Protein AF-A0A7K0GNH2-F1 (afdb_monomer_lite)

Organism: Parabacteroides distasonis (NCBI:txid823)

pLDDT: mean 91.93, std 4.99, range [61.25, 97.25]

Radius of gyration: 18.05 Å; chains: 1; bounding box: 46×41×40 Å

Secondary structure (DSSP, 8-state):
-PPP-HHHHTT--SSEEHHHHHHHHH-HHHHHHHHTTS-------HHHHHHHHHHHHHH-HHHHHHHHHHHHHHHB--SSTTTTSBPHHHHHHHHHHHHHHT-HHHHHHHH--TT----TT---EEEETTEEEE-

Foldseek 3Di:
DDDDDPVCPVVDPQADEPVLVVVCVVPVVVSVCVNVVVDDDDDDCLVVLLVLCLVLVLQDPVSNVVSCVVCVVVQADCDDPRHRHGDPSNVVSVVVNVVLVPDPVNCCVQVNDPPDPHDPPDWDWDDDPNGTHID

Sequence (135 aa):
MIKLTQENYYEDTSYLSNSRFKRYQKCQAMALAVDSGSWVEERDETALLVGNYVHSYFESPEAHEQFLAENGDKLIAKSGKNKGGLKSDFVIGDKMIENLRGDDGFNRLYHGYPDDDVQKEMIVFGEIEGVPVKG

Structure (mmCIF, N/CA/C/O backbone):
data_AF-A0A7K0GNH2-F1
#
_entry.id   AF-A0A7K0GNH2-F1
#
loop_
_atom_site.group_PDB
_atom_site.id
_atom_site.type_symbol
_atom_site.label_atom_id
_atom_site.label_alt_id
_atom_site.label_comp_id
_atom_site.label_asym_id
_atom_site.label_entity_id
_atom_site.label_seq_id
_atom_site.pdbx_PDB_ins_code
_atom_site.Cartn_x
_atom_site.Cartn_y
_atom_site.Cartn_z
_atom_site.occupancy
_atom_site.B_iso_or_equiv
_atom_site.auth_seq_id
_atom_site.auth_comp_id
_atom_site.auth_asym_id
_atom_site.auth_atom_id
_atom_site.pdbx_PDB_model_num
ATOM 1 N N . MET A 1 1 ? 23.288 0.781 -5.415 1.00 61.25 1 MET A N 1
ATOM 2 C CA . MET A 1 1 ? 21.832 0.544 -5.338 1.00 61.25 1 MET A CA 1
ATOM 3 C C . MET A 1 1 ? 21.333 1.149 -4.042 1.00 61.25 1 MET A C 1
ATOM 5 O O . MET A 1 1 ? 22.003 0.974 -3.030 1.00 61.25 1 MET A O 1
ATOM 9 N N . ILE A 1 2 ? 20.230 1.894 -4.081 1.00 74.31 2 ILE A N 1
ATOM 10 C CA . ILE A 1 2 ? 19.566 2.384 -2.867 1.00 74.31 2 ILE A CA 1
ATOM 11 C C . ILE A 1 2 ? 18.906 1.173 -2.199 1.00 74.31 2 ILE A C 1
ATOM 13 O O . ILE A 1 2 ? 18.298 0.351 -2.883 1.00 74.31 2 ILE A O 1
ATOM 17 N N . LYS A 1 3 ? 19.081 1.024 -0.884 1.00 85.19 3 LYS A N 1
ATOM 18 C CA . LYS A 1 3 ? 18.371 -0.003 -0.118 1.00 85.19 3 LYS A CA 1
ATOM 19 C C . LYS A 1 3 ? 16.916 0.445 0.031 1.00 85.19 3 LYS A C 1
ATOM 21 O O . LYS A 1 3 ? 16.679 1.548 0.525 1.00 85.19 3 LYS A O 1
ATOM 26 N N . LEU A 1 4 ? 15.974 -0.394 -0.398 1.00 90.19 4 LEU A N 1
ATOM 27 C CA . LEU A 1 4 ? 14.553 -0.110 -0.225 1.00 90.19 4 LEU A CA 1
ATOM 28 C C . LEU A 1 4 ? 14.172 -0.190 1.260 1.00 90.19 4 LEU A C 1
ATOM 30 O O . LEU A 1 4 ? 14.616 -1.085 1.983 1.00 90.19 4 LEU A O 1
ATOM 34 N N . THR A 1 5 ? 13.376 0.775 1.696 1.00 91.25 5 THR A N 1
ATOM 35 C CA . THR A 1 5 ? 12.768 0.892 3.025 1.00 91.25 5 THR A CA 1
ATOM 36 C C . THR A 1 5 ? 11.295 1.239 2.842 1.00 91.25 5 THR A C 1
ATOM 38 O O . THR A 1 5 ? 10.899 1.651 1.753 1.00 91.25 5 THR A O 1
ATOM 41 N N . GLN A 1 6 ? 10.479 1.116 3.892 1.00 88.56 6 GLN A N 1
ATOM 42 C CA . GLN A 1 6 ? 9.063 1.505 3.806 1.00 88.56 6 GLN A CA 1
ATOM 43 C C . GLN A 1 6 ? 8.893 2.964 3.360 1.00 88.56 6 GLN A C 1
ATOM 45 O O . GLN A 1 6 ? 8.056 3.269 2.518 1.00 88.56 6 GLN A O 1
ATOM 50 N N . GLU A 1 7 ? 9.770 3.848 3.844 1.00 88.12 7 GLU A N 1
ATOM 51 C CA . GLU A 1 7 ? 9.760 5.281 3.532 1.00 88.12 7 GLU A CA 1
ATOM 52 C C . GLU A 1 7 ? 10.000 5.580 2.045 1.00 88.12 7 GLU A C 1
ATOM 54 O O . GLU A 1 7 ? 9.395 6.496 1.501 1.00 88.12 7 GLU A O 1
ATOM 59 N N . ASN A 1 8 ? 10.866 4.813 1.371 1.00 90.81 8 ASN A N 1
ATOM 60 C CA . ASN A 1 8 ? 11.231 5.075 -0.027 1.00 90.81 8 ASN A CA 1
ATOM 61 C C . ASN A 1 8 ? 10.602 4.091 -1.030 1.00 90.81 8 ASN A C 1
ATOM 63 O O . ASN A 1 8 ? 10.769 4.262 -2.241 1.00 90.81 8 ASN A O 1
ATOM 67 N N . TYR A 1 9 ? 9.869 3.074 -0.558 1.00 92.12 9 TYR A N 1
ATOM 68 C CA . TYR A 1 9 ? 9.320 2.010 -1.399 1.00 92.12 9 TYR A CA 1
ATOM 69 C C . TYR A 1 9 ? 8.408 2.564 -2.497 1.00 92.12 9 TYR A C 1
ATOM 71 O O . TYR A 1 9 ? 8.526 2.157 -3.652 1.00 92.12 9 TYR A O 1
ATOM 79 N N . TYR A 1 10 ? 7.523 3.509 -2.173 1.00 88.56 10 TYR A N 1
ATOM 80 C CA . TYR A 1 10 ? 6.572 4.061 -3.143 1.00 88.56 10 TYR A CA 1
ATOM 81 C C . TYR A 1 10 ? 7.180 5.116 -4.075 1.00 88.56 10 TYR A C 1
ATOM 83 O O . TYR A 1 10 ? 6.706 5.268 -5.201 1.00 88.56 10 TYR A O 1
ATOM 91 N N . GLU A 1 11 ? 8.233 5.809 -3.638 1.00 88.50 11 GLU A N 1
ATOM 92 C CA . GLU A 1 11 ? 8.928 6.836 -4.425 1.00 88.50 11 GLU A CA 1
ATOM 93 C C . GLU A 1 11 ? 9.935 6.237 -5.412 1.00 88.50 11 GLU A C 1
ATOM 95 O O . GLU A 1 11 ? 10.216 6.818 -6.462 1.00 88.50 11 GLU A O 1
ATOM 100 N N . ASP A 1 12 ? 10.477 5.057 -5.101 1.00 90.88 12 ASP A N 1
ATOM 101 C CA . ASP A 1 12 ? 11.436 4.396 -5.970 1.00 90.88 12 ASP A CA 1
ATOM 102 C C . ASP A 1 12 ? 10.818 4.016 -7.329 1.00 90.88 12 ASP A C 1
ATOM 104 O O . ASP A 1 12 ? 9.798 3.322 -7.429 1.00 90.88 12 ASP A O 1
ATOM 108 N N . THR A 1 13 ? 11.509 4.408 -8.396 1.00 88.94 13 THR A N 1
ATOM 109 C CA . THR A 1 13 ? 11.175 4.054 -9.779 1.00 88.94 13 THR A CA 1
ATOM 110 C C . THR A 1 13 ? 12.187 3.100 -10.413 1.00 88.94 13 THR A C 1
ATOM 112 O O . THR A 1 13 ? 11.970 2.667 -11.551 1.00 88.94 13 THR A O 1
ATOM 115 N N . SER A 1 14 ? 13.253 2.723 -9.694 1.00 91.00 14 SER A N 1
ATOM 116 C CA . SER A 1 14 ? 14.285 1.819 -10.211 1.00 91.00 14 SER A CA 1
ATOM 117 C C . SER A 1 14 ? 13.835 0.357 -10.256 1.00 91.00 14 SER A C 1
ATOM 119 O O . SER A 1 14 ? 14.264 -0.367 -11.152 1.00 91.00 14 SER A O 1
ATOM 121 N N . TYR A 1 15 ? 12.911 -0.052 -9.377 1.00 94.06 15 TYR A N 1
ATOM 122 C CA . TYR A 1 15 ? 12.254 -1.359 -9.430 1.00 94.06 15 TYR A CA 1
ATOM 123 C C . TYR A 1 15 ? 10.821 -1.246 -9.960 1.00 94.06 15 TYR A C 1
ATOM 125 O O . TYR A 1 15 ? 10.038 -0.365 -9.577 1.00 94.06 15 TYR A O 1
ATOM 133 N N . LEU A 1 16 ? 10.443 -2.177 -10.834 1.00 95.12 16 LEU A N 1
ATOM 134 C CA . LEU A 1 16 ? 9.084 -2.303 -11.340 1.00 95.12 16 LEU A CA 1
ATOM 135 C C . LEU A 1 16 ? 8.185 -2.942 -10.270 1.00 95.12 16 LEU A C 1
ATOM 137 O O . LEU A 1 16 ? 8.388 -4.086 -9.875 1.00 95.12 16 LEU A O 1
ATOM 141 N N . SER A 1 17 ? 7.167 -2.210 -9.816 1.00 95.69 17 SER A N 1
ATOM 142 C CA . SER A 1 17 ? 6.123 -2.748 -8.935 1.00 95.69 17 SER A CA 1
ATOM 143 C C . SER A 1 17 ? 4.914 -3.235 -9.736 1.00 95.69 17 SER A C 1
ATOM 145 O O . SER A 1 17 ? 4.683 -2.789 -10.863 1.00 95.69 17 SER A O 1
ATOM 147 N N . ASN A 1 18 ? 4.082 -4.094 -9.139 1.00 94.62 18 ASN A N 1
ATOM 148 C CA . ASN A 1 18 ? 2.846 -4.584 -9.768 1.00 94.62 18 ASN A CA 1
ATOM 149 C C . ASN A 1 18 ? 1.917 -3.435 -10.216 1.00 94.62 18 ASN A C 1
ATOM 151 O O . ASN A 1 18 ? 1.367 -3.452 -11.317 1.00 94.62 18 ASN A O 1
ATOM 155 N N . SER A 1 19 ? 1.772 -2.396 -9.388 1.00 92.56 19 SER A N 1
ATOM 156 C CA . SER A 1 19 ? 0.957 -1.218 -9.711 1.00 92.56 19 SER A CA 1
ATOM 157 C C . SER A 1 19 ? 1.511 -0.441 -10.909 1.00 92.56 19 SER A C 1
ATOM 159 O O . SER A 1 19 ? 0.745 -0.063 -11.798 1.00 92.56 19 SER A O 1
ATOM 161 N N . ARG A 1 20 ? 2.839 -0.250 -10.981 1.00 94.19 20 ARG A N 1
ATOM 162 C CA . ARG A 1 20 ? 3.487 0.386 -12.140 1.00 94.19 20 ARG A CA 1
ATOM 163 C C . ARG A 1 20 ? 3.340 -0.477 -13.390 1.00 94.19 20 ARG A C 1
ATOM 165 O O . ARG A 1 20 ? 2.947 0.042 -14.431 1.00 94.19 20 ARG A O 1
ATOM 172 N N . PHE A 1 21 ? 3.548 -1.789 -13.288 1.00 95.56 21 PHE A N 1
ATOM 173 C CA . PHE A 1 21 ? 3.361 -2.720 -14.403 1.00 95.56 21 PHE A CA 1
ATOM 174 C C . PHE A 1 21 ? 1.943 -2.650 -14.986 1.00 95.56 21 PHE A C 1
ATOM 176 O O . PHE A 1 21 ? 1.786 -2.436 -16.188 1.00 95.56 21 PHE A O 1
ATOM 183 N N . LYS A 1 22 ? 0.903 -2.716 -14.141 1.00 95.38 22 LYS A N 1
ATOM 184 C CA . LYS A 1 22 ? -0.500 -2.568 -14.572 1.00 95.38 22 LYS A CA 1
ATOM 185 C C . LYS A 1 22 ? -0.762 -1.234 -15.277 1.00 95.38 22 LYS A C 1
ATOM 187 O O . LYS A 1 22 ? -1.522 -1.190 -16.245 1.00 95.38 22 LYS A O 1
ATOM 192 N N . ARG A 1 23 ? -0.121 -0.145 -14.835 1.00 94.62 23 ARG A N 1
ATOM 193 C CA . ARG A 1 23 ? -0.214 1.163 -15.501 1.00 94.62 23 ARG A CA 1
ATOM 194 C C . ARG A 1 23 ? 0.394 1.122 -16.906 1.00 94.62 23 ARG A C 1
ATOM 196 O O . ARG A 1 23 ? -0.264 1.546 -17.854 1.00 94.62 23 ARG A O 1
ATOM 203 N N . TYR A 1 24 ? 1.590 0.548 -17.059 1.00 95.25 24 TYR A N 1
ATOM 204 C CA . TYR A 1 24 ? 2.231 0.366 -18.369 1.00 95.25 24 TYR A CA 1
ATOM 205 C C . TYR A 1 24 ? 1.419 -0.538 -19.303 1.00 95.25 24 TYR A C 1
ATOM 207 O O . TYR A 1 24 ? 1.317 -0.235 -20.490 1.00 95.25 24 TYR A O 1
ATOM 215 N N . GLN A 1 25 ? 0.796 -1.598 -18.777 1.00 97.25 25 GLN A N 1
ATOM 216 C CA . GLN A 1 25 ? -0.111 -2.451 -19.552 1.00 97.25 25 GLN A CA 1
ATOM 217 C C . GLN A 1 25 ? -1.341 -1.689 -20.058 1.00 97.25 25 GLN A C 1
ATOM 219 O O . GLN A 1 25 ? -1.808 -1.948 -21.164 1.00 97.25 25 GLN A O 1
ATOM 224 N N . LYS A 1 26 ? -1.869 -0.747 -19.265 1.00 96.19 26 LYS A N 1
ATOM 225 C CA . LYS A 1 26 ? -3.030 0.066 -19.648 1.00 96.19 26 LYS A CA 1
ATOM 226 C C . LYS A 1 26 ? -2.675 1.117 -20.700 1.00 96.19 26 LYS A C 1
ATOM 228 O O . LYS A 1 26 ? -3.407 1.272 -21.673 1.00 96.19 26 LYS A O 1
ATOM 233 N N . CYS A 1 27 ? -1.600 1.875 -20.487 1.00 96.19 27 CYS A N 1
ATOM 234 C CA . CYS A 1 27 ? -1.114 2.870 -21.440 1.00 96.19 27 CYS A CA 1
ATOM 235 C C . CYS A 1 27 ? 0.341 3.247 -21.135 1.00 96.19 27 CYS A C 1
ATOM 237 O O . CYS A 1 27 ? 0.629 3.903 -20.135 1.00 96.19 27 CYS A O 1
ATOM 239 N N . GLN A 1 28 ? 1.256 2.888 -22.036 1.00 96.50 28 GLN A N 1
ATOM 240 C CA . GLN A 1 28 ? 2.691 3.129 -21.861 1.00 96.50 28 GLN A CA 1
ATOM 241 C C . GLN A 1 28 ? 3.040 4.623 -21.831 1.00 96.50 28 GLN A C 1
ATOM 243 O O . GLN A 1 28 ? 3.822 5.048 -20.987 1.00 96.50 28 GLN A O 1
ATOM 248 N N . ALA A 1 29 ? 2.435 5.429 -22.713 1.00 96.38 29 ALA A N 1
ATOM 249 C CA . ALA A 1 29 ? 2.685 6.872 -22.765 1.00 96.38 29 ALA A CA 1
ATOM 250 C C . ALA A 1 29 ? 2.228 7.574 -21.477 1.00 96.38 29 ALA A C 1
ATOM 252 O O . ALA A 1 29 ? 2.937 8.420 -20.942 1.00 96.38 29 ALA A O 1
ATOM 253 N N . MET A 1 30 ? 1.068 7.172 -20.950 1.00 94.56 30 MET A N 1
ATOM 254 C CA . MET A 1 30 ? 0.557 7.644 -19.665 1.00 94.56 30 MET A CA 1
ATOM 255 C C . MET A 1 30 ? 1.489 7.238 -18.519 1.00 94.56 30 MET A C 1
ATOM 257 O O . MET A 1 30 ? 1.861 8.079 -17.710 1.00 94.56 30 MET A O 1
ATOM 261 N N . ALA A 1 31 ? 1.892 5.967 -18.463 1.00 94.62 31 ALA A N 1
ATOM 262 C CA . ALA A 1 31 ? 2.777 5.466 -17.418 1.00 94.62 31 ALA A CA 1
ATOM 263 C C . ALA A 1 31 ? 4.123 6.202 -17.396 1.00 94.62 31 ALA A C 1
ATOM 265 O O . ALA A 1 31 ? 4.572 6.617 -16.331 1.00 94.62 31 ALA A O 1
ATOM 266 N N . LEU A 1 32 ? 4.707 6.450 -18.573 1.00 94.38 32 LEU A N 1
ATOM 267 C CA . LEU A 1 32 ? 5.929 7.237 -18.717 1.00 94.38 32 LEU A CA 1
ATOM 268 C C . LEU A 1 32 ? 5.731 8.703 -18.295 1.00 94.38 32 LEU A C 1
ATOM 270 O O . LEU A 1 32 ? 6.627 9.302 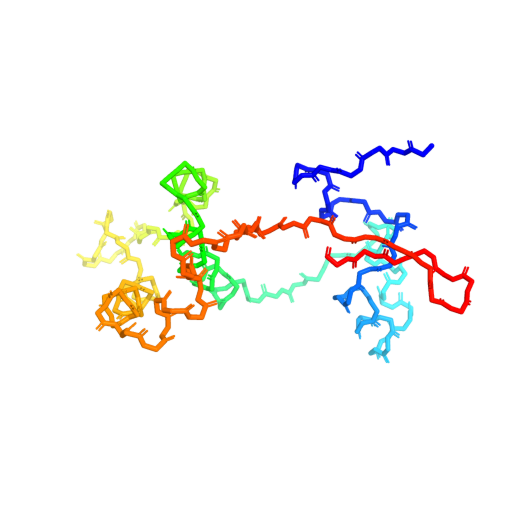-17.701 1.00 94.38 32 LEU A O 1
ATOM 274 N N . ALA A 1 33 ? 4.563 9.290 -18.569 1.00 94.81 33 ALA A N 1
ATOM 275 C CA . ALA A 1 33 ? 4.248 10.651 -18.142 1.00 94.81 33 ALA A CA 1
ATOM 276 C C . ALA A 1 33 ? 4.137 10.763 -16.608 1.00 94.81 33 ALA A C 1
ATOM 278 O O . ALA A 1 33 ? 4.663 11.719 -16.037 1.00 94.81 33 ALA A O 1
ATOM 279 N N . VAL A 1 34 ? 3.536 9.764 -15.945 1.00 92.81 34 VAL A N 1
ATOM 280 C CA . VAL A 1 34 ? 3.492 9.672 -14.473 1.00 92.81 34 VAL A CA 1
ATOM 281 C C . VAL A 1 34 ? 4.891 9.479 -13.893 1.00 92.81 34 VAL A C 1
ATOM 283 O O . VAL A 1 34 ? 5.290 10.227 -13.008 1.00 92.81 34 VAL A O 1
ATOM 286 N N . ASP A 1 35 ? 5.658 8.515 -14.410 1.00 90.69 35 ASP A N 1
ATOM 287 C CA . ASP A 1 35 ? 7.006 8.214 -13.909 1.00 90.69 35 ASP A CA 1
ATOM 288 C C . ASP A 1 35 ? 7.978 9.395 -14.093 1.00 90.69 35 ASP A C 1
ATOM 290 O O . ASP A 1 35 ? 8.881 9.587 -13.284 1.00 90.69 35 ASP A O 1
ATOM 294 N N . SER A 1 36 ? 7.792 10.205 -15.141 1.00 91.38 36 SER A N 1
ATOM 295 C CA . SER A 1 36 ? 8.579 11.428 -15.372 1.00 91.38 36 SER A CA 1
ATOM 296 C C . SER A 1 36 ? 8.082 12.646 -14.584 1.00 91.38 36 SER A C 1
ATOM 298 O O . SER A 1 36 ? 8.673 13.719 -14.690 1.00 91.38 36 SER A O 1
ATOM 300 N N . GLY A 1 37 ? 6.989 12.513 -13.824 1.00 91.31 37 GLY A N 1
ATOM 301 C CA . GLY A 1 37 ? 6.375 13.605 -13.063 1.00 91.31 37 GLY A CA 1
ATOM 302 C C . GLY A 1 37 ? 5.677 14.665 -13.923 1.00 91.31 37 GLY A C 1
ATOM 303 O O . GLY A 1 37 ? 5.248 15.692 -13.407 1.00 91.31 37 GLY A O 1
ATOM 304 N N . SER A 1 38 ? 5.550 14.435 -15.233 1.00 94.75 38 SER A N 1
ATOM 305 C CA . SER A 1 38 ? 4.901 15.365 -16.168 1.00 94.75 38 SER A CA 1
ATOM 306 C C . SER A 1 38 ? 3.371 15.317 -16.114 1.00 94.75 38 SER A C 1
ATOM 308 O O . SER A 1 38 ? 2.708 16.224 -16.618 1.00 94.75 38 SER A O 1
ATOM 310 N N . TRP A 1 39 ? 2.803 14.277 -15.497 1.00 92.69 39 TRP A N 1
ATOM 311 C CA . TRP A 1 39 ? 1.365 14.125 -15.315 1.00 92.69 39 TRP A CA 1
ATOM 312 C C . TRP A 1 39 ? 1.035 13.458 -13.976 1.00 92.69 39 TRP A C 1
ATOM 314 O O . TRP A 1 39 ? 1.680 12.489 -13.582 1.00 92.69 39 TRP A O 1
ATOM 324 N N . VAL A 1 40 ? 0.007 13.965 -13.293 1.00 88.25 40 VAL A N 1
ATOM 325 C CA . VAL A 1 40 ? -0.526 13.391 -12.051 1.00 88.25 40 VAL A CA 1
ATOM 326 C C . VAL A 1 40 ? -1.879 12.760 -12.356 1.00 88.25 40 VAL A C 1
ATOM 328 O O . VAL A 1 40 ? -2.756 13.403 -12.931 1.00 88.25 40 VAL A O 1
ATOM 331 N N . GLU A 1 41 ? -2.048 11.495 -11.974 1.00 83.69 41 GLU A N 1
ATOM 332 C CA . GLU A 1 41 ? -3.326 10.794 -12.102 1.00 83.69 41 GLU A CA 1
ATOM 333 C C . GLU A 1 41 ? -4.349 11.377 -11.119 1.00 83.69 41 GLU A C 1
ATOM 335 O O . GLU A 1 41 ? -4.205 11.233 -9.905 1.00 83.69 41 GLU A O 1
ATOM 340 N N . GLU A 1 42 ? -5.423 11.974 -11.635 1.00 83.38 42 GLU A N 1
ATOM 341 C CA . GLU A 1 42 ? -6.610 12.240 -10.825 1.00 83.38 42 GLU A CA 1
ATOM 342 C C . GLU A 1 42 ? -7.342 10.922 -10.562 1.00 83.38 42 GLU A C 1
ATOM 344 O O . GLU A 1 42 ? -7.843 10.262 -11.478 1.00 83.38 42 GLU A O 1
ATOM 349 N N . ARG A 1 43 ? -7.401 10.525 -9.292 1.00 82.38 43 ARG A N 1
ATOM 350 C CA . ARG A 1 43 ? -8.165 9.363 -8.843 1.00 82.38 43 ARG A CA 1
ATOM 351 C C . ARG A 1 43 ? -8.866 9.677 -7.535 1.00 82.38 43 ARG A C 1
ATOM 353 O O . ARG A 1 43 ? -8.333 10.398 -6.695 1.00 82.38 43 ARG A O 1
ATOM 360 N N . ASP A 1 44 ? -10.043 9.095 -7.359 1.00 86.69 44 ASP A N 1
ATOM 361 C CA . ASP A 1 44 ? -10.662 9.045 -6.044 1.00 86.69 44 ASP A CA 1
ATOM 362 C C . ASP A 1 44 ? -9.830 8.118 -5.146 1.00 86.69 44 ASP A C 1
ATOM 364 O O . ASP A 1 44 ? -9.714 6.916 -5.393 1.00 86.69 44 ASP A O 1
ATOM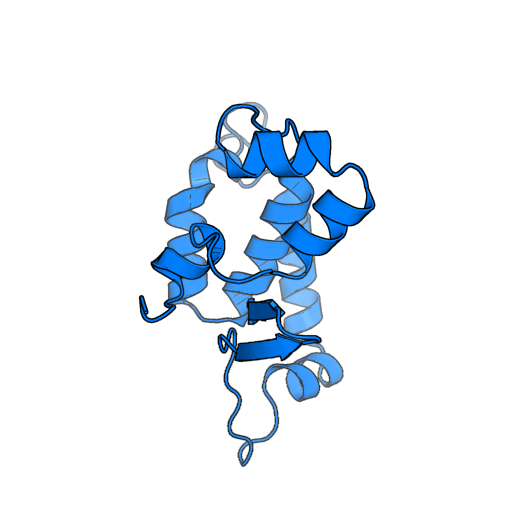 368 N N . GLU A 1 45 ? -9.207 8.696 -4.122 1.00 89.44 45 GLU A N 1
ATOM 369 C CA . GLU A 1 45 ? -8.366 7.969 -3.172 1.00 89.44 45 GLU A CA 1
ATOM 370 C C . GLU A 1 45 ? -9.177 7.306 -2.056 1.00 89.44 45 GLU A C 1
ATOM 372 O O . GLU A 1 45 ? -8.605 6.564 -1.264 1.00 89.44 45 GLU A O 1
ATOM 377 N N . THR A 1 46 ? -10.492 7.534 -1.972 1.00 90.69 46 THR A N 1
ATOM 378 C CA . THR A 1 46 ? -11.313 7.114 -0.826 1.00 90.69 46 THR A CA 1
ATOM 379 C C . THR A 1 46 ? -11.215 5.612 -0.571 1.00 90.69 46 THR A C 1
ATOM 381 O O . THR A 1 46 ? -10.926 5.200 0.549 1.00 90.69 46 THR A O 1
ATOM 384 N N . ALA A 1 47 ? -11.365 4.783 -1.608 1.00 91.25 47 ALA A N 1
ATOM 385 C CA . ALA A 1 47 ? -11.262 3.330 -1.465 1.00 91.25 47 ALA A CA 1
ATOM 386 C C . ALA A 1 47 ? -9.864 2.880 -1.005 1.00 91.25 47 ALA A C 1
ATOM 388 O O . ALA A 1 47 ? -9.746 1.966 -0.190 1.00 91.25 47 ALA A O 1
ATOM 389 N N . LEU A 1 48 ? -8.810 3.545 -1.492 1.00 91.75 48 LEU A N 1
ATOM 390 C CA . LEU A 1 48 ? -7.433 3.270 -1.082 1.00 91.75 48 LEU A CA 1
ATOM 391 C C . LEU A 1 48 ? -7.199 3.678 0.378 1.00 91.75 48 LEU A C 1
ATOM 393 O O . LEU A 1 48 ? -6.603 2.920 1.133 1.00 91.75 48 LEU A O 1
ATOM 397 N N . LEU A 1 49 ? -7.712 4.839 0.790 1.00 94.75 49 LEU A N 1
ATOM 398 C CA . LEU A 1 49 ? -7.623 5.316 2.168 1.00 94.75 49 LEU A CA 1
ATOM 399 C C . LEU A 1 49 ? -8.367 4.390 3.132 1.00 94.75 49 LEU A C 1
ATOM 401 O O . LEU A 1 49 ? -7.845 4.102 4.201 1.00 94.75 49 LEU A O 1
ATOM 405 N N . VAL A 1 50 ? -9.559 3.902 2.774 1.00 95.06 50 VAL A N 1
ATOM 406 C CA . VAL A 1 50 ? -10.298 2.937 3.608 1.00 95.06 50 VAL A CA 1
ATOM 407 C C . VAL A 1 50 ? -9.532 1.618 3.714 1.00 95.06 50 VAL A C 1
ATOM 409 O O . VAL A 1 50 ? -9.402 1.078 4.809 1.00 95.06 50 VAL A O 1
ATOM 412 N N . GLY A 1 51 ? -8.974 1.123 2.604 1.00 95.00 51 GLY A N 1
ATOM 413 C CA . GLY A 1 51 ? -8.125 -0.070 2.612 1.00 95.00 51 GLY A CA 1
ATOM 414 C C . GLY A 1 51 ? -6.910 0.086 3.529 1.00 95.00 51 GLY A C 1
ATOM 415 O O . GLY A 1 51 ? -6.689 -0.757 4.393 1.00 95.00 51 GLY A O 1
ATOM 416 N N . ASN A 1 52 ? -6.179 1.197 3.404 1.00 94.81 52 ASN A N 1
ATOM 417 C CA . ASN A 1 52 ? -5.002 1.490 4.227 1.00 94.81 52 ASN A CA 1
ATOM 418 C C . ASN A 1 52 ? -5.353 1.743 5.701 1.00 94.81 52 ASN A C 1
ATOM 420 O O . ASN A 1 52 ? -4.573 1.397 6.584 1.00 94.81 52 ASN A O 1
ATOM 424 N N . TYR A 1 53 ? -6.537 2.289 5.986 1.00 96.12 53 TYR A N 1
ATOM 425 C CA . TYR A 1 53 ? -7.038 2.437 7.351 1.00 96.12 53 TYR A CA 1
ATOM 426 C C . TYR A 1 53 ? -7.190 1.077 8.045 1.00 96.12 53 TYR A C 1
ATOM 428 O O . TYR A 1 53 ? -6.686 0.885 9.149 1.00 96.12 53 TYR A O 1
ATOM 436 N N . VAL A 1 54 ? -7.826 0.111 7.372 1.00 96.62 54 VAL A N 1
ATOM 437 C CA . VAL A 1 54 ? -7.974 -1.260 7.887 1.00 96.62 54 VAL A CA 1
ATOM 438 C C . VAL A 1 54 ? -6.623 -1.975 7.938 1.00 96.62 54 VAL A C 1
ATOM 440 O O . VAL A 1 54 ? -6.315 -2.632 8.925 1.00 96.62 54 VAL A O 1
ATOM 443 N N . HIS A 1 55 ? -5.808 -1.838 6.893 1.00 95.19 55 HIS A N 1
ATOM 444 C CA . HIS A 1 55 ? -4.508 -2.496 6.797 1.00 95.19 55 HIS A CA 1
ATOM 445 C C . HIS A 1 55 ? -3.556 -2.060 7.919 1.00 95.19 55 HIS A C 1
ATOM 447 O O . HIS A 1 55 ? -3.087 -2.905 8.679 1.00 95.19 55 HIS A O 1
ATOM 453 N N . SER A 1 56 ? -3.365 -0.747 8.087 1.00 95.50 56 SER A N 1
ATOM 454 C CA . SER A 1 56 ? -2.499 -0.182 9.129 1.00 95.50 56 SER A CA 1
ATOM 455 C C . SER A 1 56 ? -2.938 -0.589 10.537 1.00 95.50 56 SER A C 1
ATOM 457 O O . SER A 1 56 ? -2.088 -0.850 11.381 1.00 95.50 56 SER A O 1
ATOM 459 N N . TYR A 1 57 ? -4.250 -0.732 10.783 1.00 96.38 57 TYR A N 1
ATOM 460 C CA . TYR A 1 57 ? -4.773 -1.222 12.063 1.00 96.38 57 TYR A CA 1
ATOM 461 C C . TYR A 1 57 ? -4.254 -2.626 12.405 1.00 96.38 57 TYR A C 1
ATOM 463 O O . TYR A 1 57 ? -3.878 -2.899 13.545 1.00 96.38 57 TYR A O 1
ATOM 471 N N . PHE A 1 58 ? -4.254 -3.532 11.425 1.00 95.75 58 PHE A N 1
ATOM 472 C CA . PHE A 1 58 ? -3.795 -4.902 11.631 1.00 95.75 58 PHE A CA 1
ATOM 473 C C . PHE A 1 58 ? -2.279 -5.044 11.535 1.00 95.75 58 PHE A C 1
ATOM 475 O O . PHE A 1 58 ? -1.744 -6.007 12.081 1.00 95.75 58 PHE A O 1
ATOM 482 N N . GLU A 1 59 ? -1.581 -4.146 10.843 1.00 94.12 59 GLU A N 1
ATOM 483 C CA . GLU A 1 59 ? -0.121 -4.120 10.745 1.00 94.12 59 GLU A CA 1
ATOM 484 C C . GLU A 1 59 ? 0.526 -3.946 12.128 1.00 94.12 59 GLU A C 1
ATOM 486 O O . GLU A 1 59 ? 1.094 -4.915 12.652 1.00 94.12 59 GLU A O 1
ATOM 491 N N . SER A 1 60 ? 0.362 -2.768 12.742 1.00 93.81 60 SER A N 1
ATOM 492 C CA . SER A 1 60 ? 0.751 -2.470 14.125 1.00 93.81 60 SER A CA 1
ATOM 493 C C . SER A 1 60 ? 0.060 -1.195 14.650 1.00 93.81 60 SER A C 1
ATOM 495 O O . SER A 1 60 ? -0.413 -0.377 13.857 1.00 93.81 60 SER A O 1
ATOM 497 N N . PRO A 1 61 ? 0.020 -0.972 15.980 1.00 94.75 61 PRO A N 1
ATOM 498 C CA . PRO A 1 61 ? -0.468 0.286 16.550 1.00 94.75 61 PRO A CA 1
ATOM 499 C C . PRO A 1 61 ? 0.259 1.522 15.999 1.00 94.75 61 PRO A C 1
ATOM 501 O O . PRO A 1 61 ? -0.384 2.515 15.672 1.00 94.75 61 PRO A O 1
ATOM 504 N N . GLU A 1 62 ? 1.581 1.445 15.842 1.00 94.88 62 GLU A N 1
ATOM 505 C CA . GLU A 1 62 ? 2.418 2.544 15.354 1.00 94.88 62 GLU A CA 1
ATOM 506 C C . GLU A 1 62 ? 2.111 2.878 13.889 1.00 94.88 62 GLU A C 1
ATOM 508 O O . GLU A 1 62 ? 1.964 4.051 13.546 1.00 94.88 62 GLU A O 1
ATOM 513 N N . ALA A 1 63 ? 1.949 1.859 13.035 1.00 93.56 63 ALA A N 1
ATOM 514 C CA . ALA A 1 63 ? 1.574 2.041 11.634 1.00 93.56 63 ALA A CA 1
ATOM 515 C C . ALA A 1 63 ? 0.192 2.704 11.508 1.00 93.56 63 ALA A C 1
ATOM 517 O O . ALA A 1 63 ? -0.012 3.600 10.685 1.00 93.56 63 ALA A O 1
ATOM 518 N N . HIS A 1 64 ? -0.759 2.310 12.361 1.00 95.56 64 HIS A N 1
ATOM 519 C CA . HIS A 1 64 ? -2.086 2.917 12.384 1.00 95.56 64 HIS A CA 1
ATOM 520 C C . HIS A 1 64 ? -2.064 4.376 12.850 1.00 95.56 64 HIS A C 1
ATOM 522 O O . HIS A 1 64 ? -2.694 5.235 12.230 1.00 95.56 64 HIS A O 1
ATOM 528 N N . GLU A 1 65 ? -1.320 4.681 13.914 1.00 95.06 65 GLU A N 1
ATOM 529 C CA . GLU A 1 65 ? -1.146 6.054 14.395 1.00 95.06 65 GLU A CA 1
ATOM 530 C C . GLU A 1 65 ? -0.480 6.943 13.340 1.00 95.06 65 GLU A C 1
ATOM 532 O O . GLU A 1 65 ? -0.946 8.060 13.098 1.00 95.06 65 GLU A O 1
ATOM 537 N N . GLN A 1 66 ? 0.550 6.437 12.657 1.00 94.00 66 GLN A N 1
ATOM 538 C CA . GLN A 1 66 ? 1.198 7.142 11.557 1.00 94.00 66 GLN A CA 1
ATOM 539 C C . GLN A 1 66 ? 0.220 7.404 10.405 1.00 94.00 66 GLN A C 1
ATOM 541 O O . GLN A 1 66 ? 0.099 8.544 9.948 1.00 94.00 66 GLN A O 1
ATOM 546 N N . PHE A 1 67 ? -0.549 6.394 9.984 1.00 94.62 67 PHE A N 1
ATOM 547 C CA . PHE A 1 67 ? -1.559 6.554 8.937 1.00 94.62 67 PHE A CA 1
ATOM 548 C C . PHE A 1 67 ? -2.584 7.642 9.293 1.00 94.62 67 PHE A C 1
ATOM 550 O O . PHE A 1 67 ? -2.921 8.487 8.454 1.00 94.62 67 PHE A O 1
ATOM 557 N N . LEU A 1 68 ? -3.067 7.643 10.539 1.00 92.81 68 LEU A N 1
ATOM 558 C CA . LEU A 1 68 ? -3.996 8.647 11.056 1.00 92.81 68 LEU A CA 1
ATOM 559 C C . LEU A 1 68 ? -3.376 10.049 11.087 1.00 92.81 68 LEU A C 1
ATOM 561 O O . LEU A 1 68 ? -4.063 11.013 10.750 1.00 92.81 68 LEU A O 1
ATOM 565 N N . ALA A 1 69 ? -2.104 10.179 11.463 1.00 92.75 69 ALA A N 1
ATOM 566 C CA . ALA A 1 69 ? -1.403 11.460 11.486 1.00 92.75 69 ALA A CA 1
ATOM 567 C C . ALA A 1 69 ? -1.227 12.043 10.074 1.00 92.75 69 ALA A C 1
ATOM 569 O O . ALA A 1 69 ? -1.470 13.230 9.859 1.00 92.75 69 ALA A O 1
ATOM 570 N N . GLU A 1 70 ? -0.867 11.206 9.101 1.00 91.94 70 GLU A N 1
ATOM 571 C CA . GLU A 1 70 ? -0.633 11.619 7.713 1.00 91.94 70 GLU A CA 1
ATOM 572 C C . GLU A 1 70 ? -1.933 11.909 6.950 1.00 91.94 70 GLU A C 1
ATOM 574 O O . GLU A 1 70 ? -1.974 12.783 6.081 1.00 91.94 70 GLU A O 1
ATOM 579 N N . ASN A 1 71 ? -3.016 11.190 7.268 1.00 92.62 71 ASN A N 1
ATOM 580 C CA . ASN A 1 71 ? -4.248 11.227 6.480 1.00 92.62 71 ASN A CA 1
ATOM 581 C C . ASN A 1 71 ? -5.460 11.784 7.229 1.00 92.62 71 ASN A C 1
ATOM 583 O O . ASN A 1 71 ? -6.496 11.980 6.595 1.00 92.62 71 ASN A O 1
ATOM 587 N N . GLY A 1 72 ? -5.369 12.081 8.528 1.00 87.06 72 GLY A N 1
ATOM 588 C CA . GLY A 1 72 ? -6.503 12.441 9.392 1.00 87.06 72 GLY A CA 1
ATOM 589 C C . GLY A 1 72 ? -7.385 13.566 8.845 1.00 87.06 72 GLY A C 1
ATOM 590 O O . GLY A 1 72 ? -8.612 13.495 8.911 1.00 87.06 72 GLY A O 1
ATOM 591 N N . ASP A 1 73 ? -6.778 14.550 8.182 1.00 88.00 73 ASP A N 1
ATOM 592 C CA . ASP A 1 73 ? -7.474 15.634 7.481 1.00 88.00 73 ASP A CA 1
ATOM 593 C C . ASP A 1 73 ? -8.427 15.156 6.369 1.00 88.00 73 ASP A C 1
ATOM 595 O O . ASP A 1 73 ? -9.441 15.803 6.083 1.00 88.00 73 ASP A O 1
ATOM 599 N N . LYS A 1 74 ? -8.102 14.031 5.725 1.00 88.75 74 LYS A N 1
ATOM 600 C CA . LYS A 1 74 ? -8.930 13.357 4.720 1.00 88.75 74 LYS A CA 1
ATOM 601 C C . LYS A 1 74 ? -9.976 12.442 5.366 1.00 88.75 74 LYS A C 1
ATOM 603 O O . LYS A 1 74 ? -11.030 12.252 4.754 1.00 88.75 74 LYS A O 1
ATOM 608 N N . LEU A 1 75 ? -9.730 11.926 6.574 1.00 88.88 75 LEU A N 1
ATOM 609 C CA . LEU A 1 75 ? -10.617 10.984 7.276 1.00 88.88 75 LEU A CA 1
ATOM 610 C C . LEU A 1 75 ? -11.741 11.680 8.053 1.00 88.88 75 LEU A C 1
ATOM 612 O O . LEU A 1 75 ? -12.851 11.157 8.147 1.00 88.88 75 LEU A O 1
ATOM 616 N N . ILE A 1 76 ? -11.465 12.867 8.598 1.00 87.75 76 ILE A N 1
ATOM 617 C CA . ILE A 1 76 ? -12.387 13.601 9.469 1.00 87.75 76 ILE A CA 1
ATOM 618 C C . ILE A 1 76 ? -13.354 14.457 8.644 1.00 87.75 76 ILE A C 1
ATOM 620 O O . ILE A 1 76 ? -12.986 15.161 7.697 1.00 87.75 76 ILE A O 1
ATOM 624 N N . ALA A 1 77 ? -14.631 14.431 9.017 1.00 86.19 77 ALA A N 1
ATOM 625 C CA . ALA A 1 77 ? -15.644 15.296 8.439 1.00 86.19 77 ALA A CA 1
ATOM 626 C C . ALA A 1 77 ? -15.428 16.749 8.896 1.00 86.19 77 ALA A C 1
ATOM 628 O O . ALA A 1 77 ? -15.530 17.084 10.077 1.00 86.19 77 ALA A O 1
ATOM 629 N N . LYS A 1 78 ? -15.160 17.647 7.942 1.00 85.19 78 LYS A N 1
ATOM 630 C CA . LYS A 1 78 ? -14.933 19.081 8.209 1.00 85.19 78 LYS A CA 1
ATOM 631 C C . LYS A 1 78 ? -16.231 19.889 8.343 1.00 85.19 78 LYS A C 1
ATOM 633 O O . LYS A 1 78 ? -16.215 21.025 8.821 1.00 85.19 78 LYS A O 1
ATOM 638 N N . SER A 1 79 ? -17.362 19.311 7.948 1.00 79.94 79 SER A N 1
ATOM 639 C CA . SER A 1 79 ? -18.673 19.961 7.917 1.00 79.94 79 SER A CA 1
ATOM 640 C C . SER A 1 79 ? -19.810 18.954 8.144 1.00 79.94 79 SER A C 1
ATOM 642 O O . SER A 1 79 ? -19.593 17.744 8.194 1.00 79.94 79 SER A O 1
ATOM 644 N N . GLY A 1 80 ? -21.036 19.462 8.299 1.00 82.75 80 GLY A N 1
ATOM 645 C CA . GLY A 1 80 ? -22.231 18.642 8.511 1.00 82.75 80 GLY A CA 1
ATOM 646 C C . GLY A 1 80 ? -22.439 18.203 9.963 1.00 82.75 80 GLY A C 1
ATOM 647 O O . GLY A 1 80 ? -21.751 18.656 10.876 1.00 82.75 80 GLY A O 1
ATOM 648 N N . LYS A 1 81 ? -23.427 17.324 10.179 1.00 80.12 81 LYS A N 1
ATOM 649 C CA . LYS A 1 81 ? -23.818 16.846 11.519 1.00 80.12 81 LYS A CA 1
ATOM 650 C C . LYS A 1 81 ? -22.724 16.032 12.222 1.00 80.12 81 LYS A C 1
ATOM 652 O O . LYS A 1 81 ? -22.681 16.034 13.443 1.00 80.12 81 LYS A O 1
ATOM 657 N N . ASN A 1 82 ? -21.829 15.407 11.457 1.00 81.25 82 ASN A N 1
ATOM 658 C CA . ASN A 1 82 ? -20.722 14.595 11.969 1.00 81.25 82 ASN A CA 1
ATOM 659 C C . ASN A 1 82 ? -19.396 15.372 12.023 1.00 81.25 82 ASN A C 1
ATOM 661 O O . ASN A 1 82 ? -18.334 14.758 12.025 1.00 81.25 82 ASN A O 1
ATOM 665 N N . LYS A 1 83 ? -19.428 16.713 12.011 1.00 85.62 83 LYS A N 1
ATOM 666 C CA . LYS A 1 83 ? -18.214 17.538 12.025 1.00 85.62 83 LYS A CA 1
ATOM 667 C C . LYS A 1 83 ? -17.308 17.158 13.204 1.00 85.62 83 LYS A C 1
ATOM 669 O O . LYS A 1 83 ? -17.754 17.170 14.346 1.00 85.62 83 LYS A O 1
ATOM 674 N N . GLY A 1 84 ? -16.040 16.874 12.917 1.00 82.38 84 GLY A N 1
ATOM 675 C CA . GLY A 1 84 ? -15.056 16.416 13.904 1.00 82.38 84 GLY A CA 1
ATOM 676 C C . GLY A 1 84 ? -15.055 14.903 14.153 1.00 82.38 84 GLY A C 1
ATOM 677 O O . GLY A 1 84 ? -14.154 14.419 14.825 1.00 82.38 84 GLY A O 1
ATOM 678 N N . GLY A 1 85 ? -16.013 14.156 13.595 1.00 86.12 85 GLY A N 1
ATOM 679 C CA . GLY A 1 85 ? -16.012 12.692 13.563 1.00 86.12 85 GLY A CA 1
ATOM 680 C C . GLY A 1 85 ? -15.475 12.128 12.244 1.00 86.12 85 GLY A C 1
ATOM 681 O O . GLY A 1 85 ? -15.237 12.870 11.287 1.00 86.12 85 GLY A O 1
ATOM 682 N N . LEU A 1 86 ? -15.312 10.804 12.178 1.00 87.19 86 LEU A N 1
ATOM 683 C CA . LEU A 1 86 ? -14.929 10.092 10.954 1.00 87.19 86 LEU A CA 1
ATOM 684 C C . LEU A 1 86 ? -16.000 10.237 9.860 1.00 87.19 86 LEU A C 1
ATOM 686 O O . LEU A 1 86 ? -17.206 10.230 10.132 1.00 87.19 86 LEU A O 1
ATOM 690 N N . LYS A 1 87 ? -15.567 10.356 8.600 1.00 88.62 87 LYS A N 1
ATOM 691 C CA . LYS A 1 87 ? -16.473 10.258 7.445 1.00 88.62 87 LYS A CA 1
ATOM 692 C C . LYS A 1 87 ? -17.074 8.852 7.364 1.00 88.62 87 LYS A C 1
ATOM 694 O O . LYS A 1 87 ? -16.479 7.880 7.824 1.00 88.62 87 LYS A O 1
ATOM 699 N N . SER A 1 88 ? -18.242 8.744 6.732 1.00 86.19 88 SER A N 1
ATOM 700 C CA . SER A 1 88 ? -18.991 7.485 6.602 1.00 86.19 88 SER A CA 1
ATOM 701 C C . SER A 1 88 ? -18.173 6.340 6.008 1.00 86.19 88 SER A C 1
ATOM 703 O O . SER A 1 88 ? -18.352 5.203 6.432 1.00 86.19 88 SER A O 1
ATOM 705 N N . ASP A 1 89 ? -17.264 6.634 5.078 1.00 87.00 89 ASP A N 1
ATOM 706 C CA . ASP A 1 89 ? -16.416 5.625 4.435 1.00 87.00 89 ASP A CA 1
ATOM 707 C C . ASP A 1 89 ? -15.462 4.957 5.440 1.00 87.00 89 ASP A C 1
ATOM 709 O O . ASP A 1 89 ? -15.240 3.752 5.384 1.00 87.00 89 ASP A O 1
ATOM 713 N N . PHE A 1 90 ? -14.970 5.706 6.432 1.00 88.94 90 PHE A N 1
ATOM 714 C CA . PHE A 1 90 ? -14.080 5.180 7.475 1.00 88.94 90 PHE A CA 1
ATOM 715 C C . PHE A 1 90 ? -14.842 4.495 8.609 1.00 88.94 90 PHE A C 1
ATOM 717 O O . PHE A 1 90 ? -14.338 3.534 9.176 1.00 88.94 90 PHE A O 1
ATOM 724 N N . VAL A 1 91 ? -16.101 4.878 8.847 1.00 90.19 91 VAL A N 1
ATOM 725 C CA . VAL A 1 91 ? -17.008 4.108 9.720 1.00 90.19 91 VAL A CA 1
ATOM 726 C C . VAL A 1 91 ? -17.260 2.703 9.151 1.00 90.19 91 VAL A C 1
ATOM 728 O O . VAL A 1 91 ? -17.491 1.756 9.899 1.00 90.19 91 VAL A O 1
ATOM 731 N N . ILE A 1 92 ? -17.224 2.534 7.823 1.00 91.81 92 ILE A N 1
ATOM 732 C CA . ILE A 1 92 ? -17.238 1.196 7.213 1.00 91.81 92 ILE A CA 1
ATOM 733 C C . ILE A 1 92 ? -15.927 0.462 7.526 1.00 91.81 92 ILE A C 1
ATOM 735 O O . ILE A 1 92 ? -15.981 -0.713 7.876 1.00 91.81 92 ILE A O 1
ATOM 739 N N . GLY A 1 93 ? -14.784 1.151 7.471 1.00 93.94 93 GLY A N 1
ATOM 740 C CA . GLY A 1 93 ? -13.485 0.615 7.892 1.00 93.94 93 GLY A CA 1
ATOM 741 C C . GLY A 1 93 ? -13.487 0.079 9.329 1.00 93.94 93 GLY A C 1
ATOM 742 O O . GLY A 1 93 ? -13.057 -1.051 9.547 1.00 93.94 93 GLY A O 1
ATOM 743 N N . ASP A 1 94 ? -14.068 0.815 10.281 1.00 93.75 94 ASP A N 1
ATOM 744 C CA . ASP A 1 94 ? -14.240 0.347 11.668 1.00 93.75 94 ASP A CA 1
ATOM 745 C C . ASP A 1 94 ? -15.004 -0.977 11.731 1.00 93.75 94 ASP A C 1
ATOM 747 O O . ASP A 1 94 ? -14.566 -1.935 12.364 1.00 93.75 94 ASP A O 1
ATOM 751 N N . LYS A 1 95 ? -16.119 -1.076 10.999 1.00 95.19 95 LYS A N 1
ATOM 752 C CA . LYS A 1 95 ? -16.901 -2.318 10.932 1.00 95.19 95 LYS A CA 1
ATOM 753 C C . LYS A 1 95 ? -16.104 -3.462 10.312 1.00 95.19 95 LYS A C 1
ATOM 755 O O . LYS A 1 95 ? -16.284 -4.610 10.710 1.00 95.19 95 LYS A O 1
ATOM 760 N N . MET A 1 96 ? -15.254 -3.190 9.321 1.00 95.81 96 MET A N 1
ATOM 761 C CA . MET A 1 96 ? -14.376 -4.214 8.741 1.00 95.81 96 MET A CA 1
ATOM 762 C C . MET A 1 96 ? -13.385 -4.721 9.792 1.00 95.81 96 MET A C 1
ATOM 764 O O . MET A 1 96 ? -13.254 -5.931 9.957 1.00 95.81 96 MET A O 1
ATOM 768 N N . ILE A 1 97 ? -12.762 -3.815 10.551 1.00 96.25 97 ILE A N 1
ATOM 769 C CA . ILE A 1 97 ? -11.851 -4.153 11.652 1.00 96.25 97 ILE A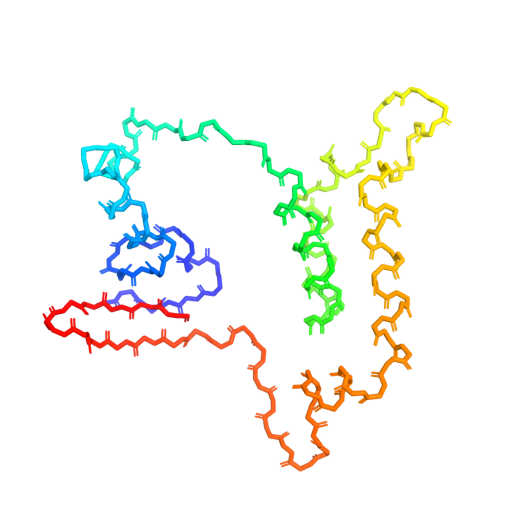 CA 1
ATOM 770 C C . ILE A 1 97 ? -12.563 -4.986 12.723 1.00 96.25 97 ILE A C 1
ATOM 772 O O . ILE A 1 97 ? -12.040 -6.020 13.135 1.00 96.25 97 ILE A O 1
ATOM 776 N N . GLU A 1 98 ? -13.750 -4.566 13.166 1.00 96.31 98 GLU A N 1
ATOM 777 C CA . GLU A 1 98 ? -14.527 -5.276 14.189 1.00 96.31 98 GLU A CA 1
ATOM 778 C C . GLU A 1 98 ? -14.856 -6.711 13.769 1.00 96.31 98 GLU A C 1
ATOM 780 O O . GLU A 1 98 ? -14.688 -7.635 14.564 1.00 96.31 98 GLU A O 1
ATOM 785 N N . ASN A 1 99 ? -15.274 -6.906 12.515 1.00 96.19 99 ASN A N 1
ATOM 786 C CA . ASN A 1 99 ? -15.576 -8.237 11.993 1.00 96.19 99 ASN A CA 1
ATOM 787 C C . ASN A 1 99 ? -14.315 -9.105 11.879 1.00 96.19 99 ASN A C 1
ATOM 789 O O . ASN A 1 99 ? -14.330 -10.253 12.310 1.00 96.19 99 ASN A O 1
ATOM 793 N N . LEU A 1 100 ? -13.220 -8.561 11.338 1.00 96.62 100 LEU A N 1
ATOM 794 C CA . LEU A 1 100 ? -11.978 -9.314 11.137 1.00 96.62 100 LEU A CA 1
ATOM 795 C C . LEU A 1 100 ? -11.287 -9.673 12.459 1.00 96.62 100 LEU A C 1
ATOM 797 O O . LEU A 1 100 ? -10.737 -10.762 12.579 1.00 96.62 100 LEU A O 1
ATOM 801 N N . ARG A 1 101 ? -11.364 -8.812 13.484 1.00 94.56 101 ARG A N 1
ATOM 802 C CA . ARG A 1 101 ? -10.762 -9.078 14.804 1.00 94.56 101 ARG A CA 1
ATOM 803 C C . ARG A 1 101 ? -11.325 -10.345 15.453 1.00 94.56 101 ARG A C 1
ATOM 805 O O . ARG A 1 101 ? -10.595 -11.050 16.144 1.00 94.56 101 ARG A O 1
ATOM 812 N N . GLY A 1 102 ? -12.614 -10.613 15.254 1.00 92.81 102 GLY A N 1
ATOM 813 C CA . GLY A 1 102 ? -13.293 -11.796 15.785 1.00 92.81 102 GLY A CA 1
ATOM 814 C C . GLY A 1 102 ? -13.261 -13.018 14.866 1.00 92.81 102 GLY A C 1
ATOM 815 O O . GLY A 1 102 ? -13.822 -14.045 15.238 1.00 92.81 102 GLY A O 1
ATOM 816 N N . ASP A 1 103 ? -12.660 -12.922 13.678 1.00 96.88 103 ASP A N 1
ATOM 817 C CA . ASP A 1 103 ? -12.649 -14.007 12.700 1.00 96.88 103 ASP A CA 1
ATOM 818 C C . ASP A 1 103 ? -11.405 -14.890 12.878 1.00 96.88 103 ASP A C 1
ATOM 820 O O . ASP A 1 103 ? -10.275 -14.496 12.580 1.00 96.88 103 ASP A O 1
ATOM 824 N N . ASP A 1 104 ? -11.610 -16.113 13.371 1.00 95.00 104 ASP A N 1
ATOM 825 C CA . ASP A 1 104 ? -10.530 -17.075 13.622 1.00 95.00 104 ASP A CA 1
ATOM 826 C C . ASP A 1 104 ? -9.751 -17.447 12.349 1.00 95.00 104 ASP A C 1
ATOM 828 O O . ASP A 1 104 ? -8.545 -17.703 12.401 1.00 95.00 104 ASP A O 1
ATOM 832 N N . GLY A 1 105 ? -10.425 -17.483 11.195 1.00 95.75 105 GLY A N 1
ATOM 833 C CA . GLY A 1 105 ? -9.809 -17.818 9.914 1.00 95.75 105 GLY A CA 1
ATOM 834 C C . GLY A 1 105 ? -8.852 -16.726 9.451 1.00 95.75 105 GLY A C 1
ATOM 835 O O . GLY A 1 105 ? -7.709 -17.015 9.092 1.00 95.75 105 GLY A O 1
ATOM 836 N N . PHE A 1 106 ? -9.296 -15.473 9.514 1.00 95.88 106 PHE A N 1
ATOM 837 C CA . PHE A 1 106 ? -8.470 -14.302 9.263 1.00 95.88 106 PHE A CA 1
ATOM 838 C C . PHE A 1 106 ? -7.297 -14.247 10.235 1.00 95.88 106 PHE A C 1
ATOM 840 O O . PHE A 1 106 ? -6.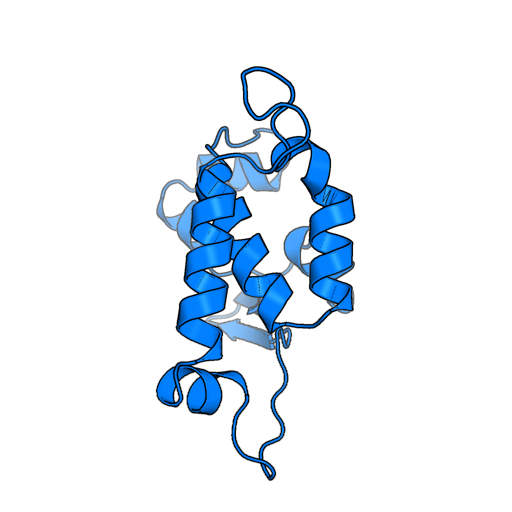158 -14.163 9.787 1.00 95.88 106 PHE A O 1
ATOM 847 N N . ASN A 1 107 ? -7.553 -14.358 11.542 1.00 94.06 107 ASN A N 1
ATOM 848 C CA . ASN A 1 107 ? -6.505 -14.270 12.556 1.00 94.06 107 ASN A CA 1
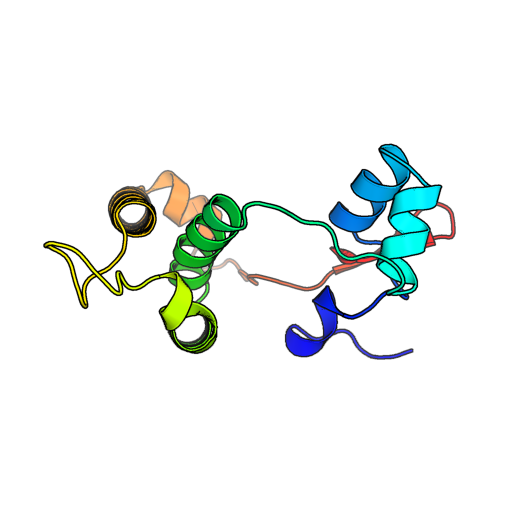ATOM 849 C C . ASN A 1 107 ? -5.413 -15.317 12.322 1.00 94.06 107 ASN A C 1
ATOM 851 O O . ASN A 1 107 ? -4.231 -14.990 12.361 1.00 94.06 107 ASN A O 1
ATOM 855 N N . ARG A 1 108 ? -5.790 -16.554 11.983 1.00 94.31 108 ARG A N 1
ATOM 856 C CA . ARG A 1 108 ? -4.828 -17.604 11.638 1.00 94.31 108 ARG A CA 1
ATOM 857 C C . ARG A 1 108 ? -4.026 -17.284 10.374 1.00 94.31 108 ARG A C 1
ATOM 859 O O . ARG A 1 108 ? -2.829 -17.539 10.346 1.00 94.31 108 ARG A O 1
ATOM 866 N N . LEU A 1 109 ? -4.668 -16.782 9.320 1.00 94.62 109 LEU A N 1
ATOM 867 C CA . LEU A 1 109 ? -3.986 -16.478 8.055 1.00 94.62 109 LEU A CA 1
ATOM 868 C C . LEU A 1 109 ? -3.086 -15.243 8.152 1.00 94.62 109 LEU A C 1
ATOM 870 O O . LEU A 1 109 ? -2.048 -15.196 7.501 1.00 94.62 109 LEU A O 1
ATOM 874 N N . TYR A 1 110 ? -3.500 -14.248 8.931 1.00 94.81 110 TYR A N 1
ATOM 875 C CA . TYR A 1 110 ? -2.852 -12.945 8.991 1.00 94.81 110 TYR A CA 1
ATOM 876 C C . TYR A 1 110 ? -1.804 -12.846 10.105 1.00 94.81 110 TYR A C 1
ATOM 878 O O . TYR A 1 110 ? -0.773 -12.203 9.923 1.00 94.81 110 TYR A O 1
ATOM 886 N N . HIS A 1 111 ? -2.049 -13.472 11.260 1.00 93.56 111 HIS A N 1
ATOM 887 C CA . HIS A 1 111 ? -1.118 -13.476 12.395 1.00 93.56 111 HIS A CA 1
ATOM 888 C C . HIS A 1 111 ? -0.284 -14.755 12.495 1.00 93.56 111 HIS A C 1
ATOM 890 O O . HIS A 1 111 ? 0.685 -14.765 13.249 1.00 93.56 111 HIS A O 1
ATOM 896 N N . GLY A 1 112 ? -0.628 -15.798 11.735 1.00 94.06 112 GLY A N 1
ATOM 897 C CA . GLY A 1 112 ? 0.055 -17.088 11.785 1.00 94.06 112 GLY A CA 1
ATOM 898 C C . GLY A 1 112 ? -0.156 -17.829 13.105 1.00 94.06 112 GLY A C 1
ATOM 899 O O . GLY A 1 112 ? -1.033 -17.511 13.914 1.00 94.06 112 GLY A O 1
ATOM 900 N N . TYR A 1 113 ? 0.648 -18.865 13.300 1.00 93.19 113 TYR A N 1
ATOM 901 C CA . TYR A 1 113 ? 0.740 -19.632 14.534 1.00 93.19 113 TYR A CA 1
ATOM 902 C C . TYR A 1 113 ? 1.847 -19.117 15.460 1.00 93.19 113 TYR A C 1
ATOM 904 O O . TYR A 1 113 ? 2.742 -18.413 15.007 1.00 93.19 113 TYR A O 1
ATOM 912 N N . PRO A 1 114 ? 1.846 -19.505 16.753 1.00 91.06 114 PRO A N 1
ATOM 913 C CA . PRO A 1 114 ? 2.887 -19.091 17.697 1.00 91.06 114 PRO A CA 1
ATOM 914 C C . PRO A 1 114 ? 4.326 -19.414 17.266 1.00 91.06 114 PRO A C 1
ATOM 916 O O . PRO A 1 114 ? 5.245 -18.720 17.690 1.00 91.06 114 PRO A O 1
ATOM 919 N N . ASP A 1 115 ? 4.511 -20.452 16.448 1.00 95.25 115 ASP A N 1
ATOM 920 C CA . ASP A 1 115 ? 5.820 -20.884 15.946 1.00 95.25 115 ASP A CA 1
ATOM 921 C C . ASP A 1 115 ? 6.168 -20.284 14.566 1.00 95.25 115 ASP A C 1
ATOM 923 O O . ASP A 1 115 ? 7.260 -20.531 14.052 1.00 95.25 115 ASP A O 1
ATOM 927 N N . ASP A 1 116 ? 5.258 -19.515 13.956 1.00 95.25 116 ASP A N 1
ATOM 928 C CA . ASP A 1 116 ? 5.484 -18.881 12.657 1.00 95.25 116 ASP A CA 1
ATOM 929 C C . ASP A 1 116 ? 6.242 -17.553 12.823 1.00 95.25 116 ASP A C 1
ATOM 931 O O . ASP A 1 116 ? 5.918 -16.723 13.673 1.00 95.25 116 ASP A O 1
ATOM 935 N N . ASP A 1 117 ? 7.220 -17.310 11.948 1.00 93.88 117 ASP A N 1
ATOM 936 C CA . ASP A 1 117 ? 7.838 -15.990 11.785 1.00 93.88 117 ASP A CA 1
ATOM 937 C C . ASP A 1 117 ? 7.032 -15.169 10.770 1.00 93.88 117 ASP A C 1
ATOM 939 O O . ASP A 1 117 ? 7.249 -15.246 9.556 1.00 93.88 117 ASP A O 1
ATOM 943 N N . VAL A 1 118 ? 6.045 -14.421 11.265 1.00 93.62 118 VAL A N 1
ATOM 944 C CA . VAL A 1 118 ? 5.175 -13.591 10.425 1.00 93.62 118 VAL A CA 1
ATOM 945 C C . VAL A 1 118 ? 5.762 -12.196 10.261 1.00 93.62 118 VAL A C 1
ATOM 947 O O . VAL A 1 118 ? 5.726 -11.368 11.172 1.00 93.62 118 VAL A O 1
ATOM 950 N N . GLN A 1 119 ? 6.233 -11.910 9.050 1.00 92.50 119 GLN A N 1
ATOM 951 C CA . GLN A 1 119 ? 6.778 -10.609 8.676 1.00 92.50 119 GLN A CA 1
ATOM 952 C C . GLN A 1 119 ? 5.785 -9.860 7.784 1.00 92.50 119 GLN A C 1
ATOM 954 O O . GLN A 1 119 ? 5.637 -10.159 6.598 1.00 92.50 119 GLN A O 1
ATOM 959 N N . LYS A 1 120 ? 5.078 -8.892 8.373 1.00 91.50 120 LYS A N 1
ATOM 960 C CA . LYS A 1 120 ? 4.133 -8.027 7.653 1.00 91.50 120 LYS A CA 1
ATOM 961 C C . LYS A 1 120 ? 4.882 -6.966 6.855 1.00 91.50 120 LYS A C 1
ATOM 963 O O . LYS A 1 120 ? 5.949 -6.527 7.279 1.00 91.50 120 LYS A O 1
ATOM 968 N N . GLU A 1 121 ? 4.317 -6.586 5.710 1.00 91.81 121 GLU A N 1
ATOM 969 C CA . GLU A 1 121 ? 4.885 -5.582 4.801 1.00 91.81 121 GLU A CA 1
ATOM 970 C C . GLU A 1 121 ? 6.365 -5.830 4.448 1.00 91.81 121 GLU A C 1
ATOM 972 O O . GLU A 1 121 ? 7.132 -4.900 4.204 1.00 91.81 121 GLU A O 1
ATOM 977 N N . MET A 1 122 ? 6.810 -7.095 4.418 1.00 93.69 122 MET A N 1
ATOM 978 C CA . MET A 1 122 ? 8.174 -7.421 4.007 1.00 93.69 122 MET A CA 1
ATOM 979 C C . MET A 1 122 ? 8.386 -7.005 2.549 1.00 93.69 122 MET A C 1
ATOM 981 O O . MET A 1 122 ? 7.785 -7.574 1.641 1.00 93.69 122 MET A O 1
ATOM 985 N N . ILE A 1 123 ? 9.319 -6.078 2.331 1.00 94.31 123 ILE A N 1
ATOM 986 C CA . ILE A 1 123 ? 9.752 -5.702 0.986 1.00 94.31 123 ILE A CA 1
ATOM 987 C C . ILE A 1 123 ? 10.529 -6.868 0.381 1.00 94.31 123 ILE A C 1
ATOM 989 O O . ILE A 1 123 ? 11.616 -7.220 0.851 1.00 94.31 123 ILE A O 1
ATOM 993 N N . VAL A 1 124 ? 10.002 -7.417 -0.705 1.00 94.25 124 VAL A N 1
ATOM 994 C CA . VAL A 1 124 ? 10.672 -8.431 -1.514 1.00 94.25 124 VAL A CA 1
ATOM 995 C C . VAL A 1 124 ? 11.106 -7.815 -2.835 1.00 94.25 124 VAL A C 1
ATOM 997 O O . VAL A 1 124 ? 10.428 -6.979 -3.424 1.00 94.25 124 VAL A O 1
ATOM 1000 N N . PHE A 1 125 ? 12.271 -8.204 -3.330 1.00 93.75 125 PHE A N 1
ATOM 1001 C CA . PHE A 1 125 ? 12.767 -7.726 -4.615 1.00 93.75 125 PHE A CA 1
ATOM 1002 C C . PHE A 1 125 ? 13.530 -8.830 -5.330 1.00 93.75 125 PHE A C 1
ATOM 1004 O O . PHE A 1 125 ? 14.043 -9.764 -4.713 1.00 93.75 125 PHE A O 1
ATOM 1011 N N . GLY A 1 126 ? 13.589 -8.728 -6.649 1.00 94.25 126 GLY A N 1
ATOM 1012 C CA . GLY A 1 126 ? 14.225 -9.725 -7.495 1.00 94.25 126 GLY A CA 1
ATOM 1013 C C . GLY A 1 126 ? 14.292 -9.266 -8.940 1.00 94.25 126 GLY A C 1
ATOM 1014 O O . GLY A 1 126 ? 14.152 -8.080 -9.234 1.00 94.25 126 GLY A O 1
ATOM 1015 N N . GLU A 1 127 ? 14.491 -10.216 -9.842 1.00 96.50 127 GLU A N 1
ATOM 1016 C CA . GLU A 1 127 ? 14.548 -9.973 -11.279 1.00 96.50 127 GLU A CA 1
ATOM 1017 C C . GLU A 1 127 ? 13.585 -10.923 -11.993 1.00 96.50 127 GLU A C 1
ATOM 1019 O O . GLU A 1 127 ? 13.543 -12.116 -11.693 1.00 96.50 127 GLU A O 1
ATOM 1024 N N . ILE A 1 128 ? 12.802 -10.391 -12.930 1.00 96.06 128 ILE A N 1
ATOM 1025 C CA . ILE A 1 128 ? 11.924 -11.168 -13.810 1.00 96.06 128 ILE A CA 1
ATOM 1026 C C . ILE A 1 128 ? 12.255 -10.767 -15.243 1.00 96.06 128 ILE A C 1
ATOM 1028 O O . ILE A 1 128 ? 12.120 -9.597 -15.590 1.00 96.06 128 ILE A O 1
ATOM 1032 N N . GLU A 1 129 ? 12.688 -11.722 -16.073 1.00 95.69 129 GLU A N 1
ATOM 1033 C CA . GLU A 1 129 ? 13.021 -11.486 -17.491 1.00 95.69 129 GLU A CA 1
ATOM 1034 C C . GLU A 1 129 ? 14.006 -10.309 -17.701 1.00 95.69 129 GLU A C 1
ATOM 1036 O O . GLU A 1 129 ? 13.842 -9.491 -18.606 1.00 95.69 129 GLU A O 1
ATOM 1041 N N . GLY A 1 130 ? 15.018 -10.177 -16.833 1.00 95.56 130 GLY A N 1
ATOM 1042 C CA . GLY A 1 130 ? 15.995 -9.080 -16.893 1.00 95.56 130 GLY A CA 1
ATOM 1043 C C . GLY A 1 130 ? 15.513 -7.746 -16.311 1.00 95.56 130 GLY A C 1
ATOM 1044 O O . GLY A 1 130 ? 16.233 -6.750 -16.390 1.00 95.56 130 GLY A O 1
ATOM 1045 N N . VAL A 1 131 ? 14.304 -7.693 -15.742 1.00 94.75 131 VAL A N 1
ATOM 1046 C CA . VAL A 1 131 ? 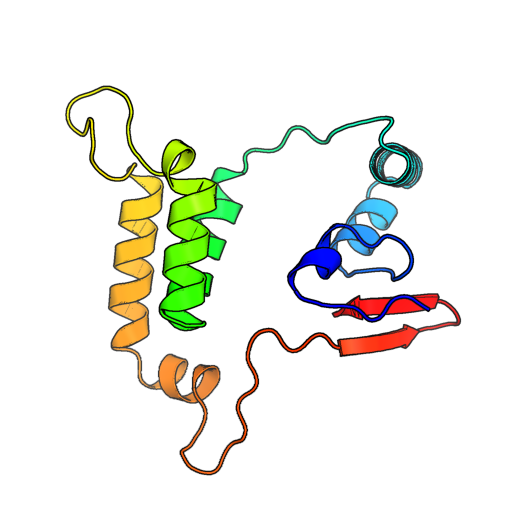13.723 -6.480 -15.156 1.00 94.75 131 VAL A CA 1
ATOM 1047 C C . VAL A 1 131 ? 13.766 -6.558 -13.628 1.00 94.75 131 VAL A C 1
ATOM 1049 O O . VAL A 1 131 ? 13.199 -7.497 -13.064 1.00 94.75 131 VAL A O 1
ATOM 1052 N N . PRO A 1 132 ? 14.372 -5.578 -12.930 1.00 95.75 132 PRO A N 1
ATOM 1053 C CA . PRO A 1 132 ? 14.315 -5.510 -11.475 1.00 95.75 132 PRO A CA 1
ATOM 1054 C C . PRO A 1 132 ? 12.879 -5.232 -11.015 1.00 95.75 132 PRO A C 1
ATOM 1056 O O . PRO A 1 132 ? 12.253 -4.262 -11.448 1.00 95.75 132 PRO A O 1
ATOM 1059 N N . VAL A 1 133 ? 12.357 -6.071 -10.123 1.00 96.00 133 VAL A N 1
ATOM 1060 C CA . VAL A 1 133 ? 10.992 -5.982 -9.590 1.00 96.00 133 VAL A CA 1
ATOM 1061 C C . VAL A 1 133 ? 10.985 -5.862 -8.072 1.00 96.00 133 VAL A C 1
ATOM 1063 O O . VAL A 1 133 ? 11.883 -6.375 -7.404 1.00 96.00 133 VAL A O 1
ATOM 1066 N N . LYS A 1 134 ? 9.949 -5.210 -7.537 1.00 95.25 134 LYS A N 1
ATOM 1067 C CA . LYS A 1 134 ? 9.663 -5.152 -6.098 1.00 95.25 134 LYS A CA 1
ATOM 1068 C C . LYS A 1 134 ? 8.219 -5.547 -5.800 1.00 95.25 134 LYS A C 1
ATOM 1070 O O . LYS A 1 134 ? 7.314 -5.246 -6.590 1.00 95.25 134 LYS A O 1
ATOM 1075 N N . GLY A 1 135 ? 8.050 -6.228 -4.675 1.00 91.31 135 GLY A N 1
ATOM 1076 C CA . GLY A 1 135 ? 6.801 -6.668 -4.068 1.00 91.31 135 GLY A CA 1
ATOM 1077 C C . GLY A 1 135 ? 6.737 -6.154 -2.649 1.00 91.31 135 GLY A C 1
ATOM 1078 O O . GLY A 1 135 ? 7.787 -6.162 -1.973 1.00 91.31 135 GLY A O 1
#

InterPro domains:
  IPR011604 PD-(D/E)XK endonuclease-like domain superfamily [G3DSA:3.90.320.10] (1-135)
  IPR024432 Putative exodeoxyribonuclease 8, PDDEXK-like domain [PF12684] (17-135)